Protein AF-A0A3D0QA50-F1 (afdb_monomer_lite)

Structure (mmCIF, N/CA/C/O backbone):
data_AF-A0A3D0QA50-F1
#
_entry.id   AF-A0A3D0QA50-F1
#
loop_
_atom_site.group_PDB
_atom_site.id
_atom_site.type_symbol
_atom_site.label_atom_id
_atom_site.label_alt_id
_atom_site.label_comp_id
_atom_site.label_asym_id
_atom_site.label_entity_id
_atom_site.label_seq_id
_atom_site.pdbx_PDB_ins_code
_atom_site.Cartn_x
_atom_site.Cartn_y
_atom_site.Cartn_z
_atom_site.occupancy
_atom_site.B_iso_or_equiv
_atom_site.auth_seq_id
_atom_site.auth_comp_id
_atom_site.auth_asym_id
_atom_site.auth_atom_id
_atom_site.pdbx_PDB_model_num
ATOM 1 N N . MET A 1 1 ? -7.821 10.595 0.802 1.00 79.69 1 MET A N 1
ATOM 2 C CA . MET A 1 1 ? -7.075 11.426 -0.175 1.00 79.69 1 MET A CA 1
ATOM 3 C C . MET A 1 1 ? -6.017 10.570 -0.848 1.00 79.69 1 MET A C 1
ATOM 5 O O . MET A 1 1 ? -5.489 9.688 -0.180 1.00 79.69 1 MET A O 1
ATOM 9 N N . ALA A 1 2 ? -5.721 10.815 -2.124 1.00 86.81 2 ALA A N 1
ATOM 10 C CA . ALA A 1 2 ? -4.628 10.162 -2.843 1.00 86.81 2 ALA A CA 1
ATOM 11 C C . ALA A 1 2 ? -3.640 11.222 -3.355 1.00 86.81 2 ALA A C 1
ATOM 13 O O . ALA A 1 2 ? -4.064 12.293 -3.789 1.00 86.81 2 ALA A O 1
ATOM 14 N N . ARG A 1 3 ? -2.336 10.950 -3.256 1.00 95.31 3 ARG A N 1
ATOM 15 C CA . ARG A 1 3 ? -1.251 11.799 -3.775 1.00 95.31 3 ARG A CA 1
ATOM 16 C C . ARG A 1 3 ? -0.297 10.928 -4.578 1.00 95.31 3 ARG A C 1
ATOM 18 O O . ARG A 1 3 ? 0.045 9.850 -4.114 1.00 95.31 3 ARG A O 1
ATOM 25 N N . GLN A 1 4 ? 0.171 11.391 -5.729 1.00 95.56 4 GLN A N 1
ATOM 26 C CA . GLN A 1 4 ? 1.092 10.631 -6.574 1.00 95.56 4 GLN A CA 1
ATOM 27 C C . GLN A 1 4 ? 2.420 11.370 -6.732 1.00 95.56 4 GLN A C 1
ATOM 29 O O . GLN A 1 4 ? 2.443 12.584 -6.935 1.00 95.56 4 GLN A O 1
ATOM 34 N N . ARG A 1 5 ? 3.531 10.632 -6.643 1.00 92.62 5 ARG A N 1
ATOM 35 C CA . ARG A 1 5 ? 4.870 11.119 -6.994 1.00 92.62 5 ARG A CA 1
ATOM 36 C C . ARG A 1 5 ? 5.561 10.063 -7.850 1.00 92.62 5 ARG A C 1
ATOM 38 O O . ARG A 1 5 ? 5.960 9.016 -7.345 1.00 92.62 5 ARG A O 1
ATOM 45 N N . GLY A 1 6 ? 5.700 10.345 -9.144 1.00 93.25 6 GLY A N 1
ATOM 46 C CA . GLY A 1 6 ? 6.156 9.348 -10.115 1.00 93.25 6 GLY A CA 1
ATOM 47 C C . GLY A 1 6 ? 5.209 8.145 -10.145 1.00 93.25 6 GLY A C 1
ATOM 48 O O . GLY A 1 6 ? 3.993 8.309 -10.087 1.00 93.25 6 GLY A O 1
ATOM 49 N N . SER A 1 7 ? 5.761 6.935 -10.167 1.00 94.12 7 SER A N 1
ATOM 50 C CA . SER A 1 7 ? 4.985 5.689 -10.188 1.00 94.12 7 SER A CA 1
ATOM 51 C C . SER A 1 7 ? 4.531 5.200 -8.805 1.00 94.12 7 SER A C 1
ATOM 53 O O . SER A 1 7 ? 4.285 4.013 -8.631 1.00 94.12 7 SER A O 1
ATOM 55 N N . HIS A 1 8 ? 4.479 6.063 -7.787 1.00 95.81 8 HIS A N 1
ATOM 56 C CA . HIS A 1 8 ? 4.010 5.687 -6.451 1.00 95.81 8 HIS A CA 1
ATOM 57 C C . HIS A 1 8 ? 2.847 6.577 -6.023 1.00 95.81 8 HIS A C 1
ATOM 59 O O . HIS A 1 8 ? 2.961 7.807 -6.000 1.00 95.81 8 HIS A O 1
ATOM 65 N N . ILE A 1 9 ? 1.744 5.938 -5.641 1.00 96.94 9 ILE A N 1
ATOM 66 C CA . ILE A 1 9 ? 0.520 6.576 -5.168 1.00 96.94 9 ILE A CA 1
ATOM 67 C C . ILE A 1 9 ? 0.410 6.353 -3.661 1.00 96.94 9 ILE A C 1
ATOM 69 O O 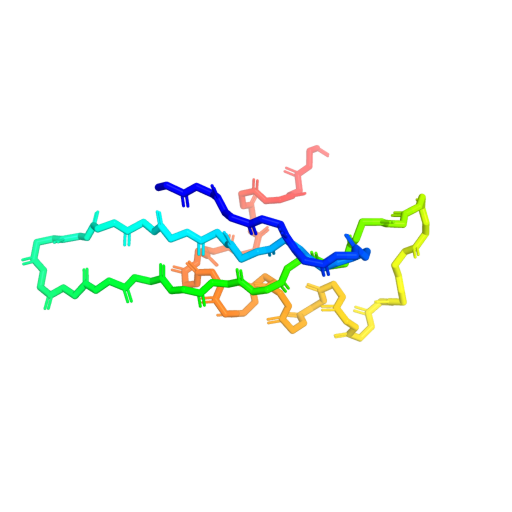. ILE A 1 9 ? 0.323 5.230 -3.176 1.00 96.94 9 ILE A O 1
ATOM 73 N N . VAL A 1 10 ? 0.392 7.438 -2.902 1.00 96.56 10 VAL A N 1
ATOM 74 C CA . VAL A 1 10 ? 0.093 7.448 -1.473 1.00 96.56 10 VAL A CA 1
ATOM 75 C C . VA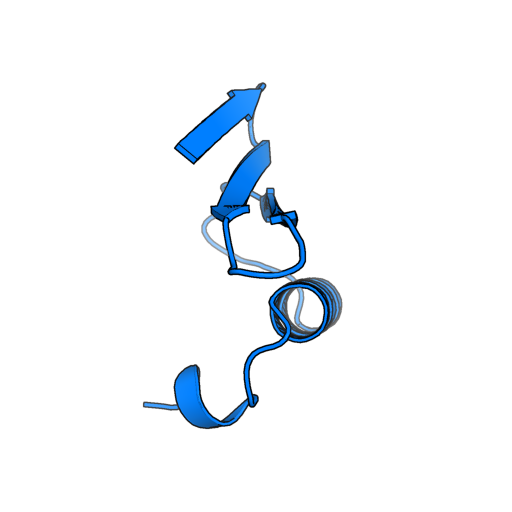L A 1 10 ? -1.415 7.578 -1.302 1.00 96.56 10 VAL A C 1
ATOM 77 O O . VAL A 1 10 ? -2.000 8.604 -1.653 1.00 96.56 10 VAL A O 1
ATOM 80 N N . MET A 1 11 ? -2.046 6.557 -0.737 1.00 96.75 11 MET A N 1
ATOM 81 C CA . MET A 1 11 ? -3.467 6.529 -0.403 1.00 96.75 11 MET A CA 1
ATOM 82 C C . MET A 1 11 ? -3.651 6.688 1.103 1.00 96.75 11 MET A C 1
ATOM 84 O O . MET A 1 11 ? -2.982 6.021 1.889 1.00 96.75 11 MET A O 1
ATOM 88 N N . GLN A 1 12 ? -4.563 7.569 1.516 1.00 96.50 12 GLN A N 1
ATOM 89 C CA . GLN A 1 12 ? -4.849 7.825 2.927 1.00 96.50 12 GLN A CA 1
ATOM 90 C C . GLN A 1 12 ? -6.345 7.769 3.223 1.00 96.50 12 GLN A C 1
ATOM 92 O O . GLN A 1 12 ? -7.138 8.481 2.586 1.00 96.50 12 GLN A O 1
ATOM 97 N N . LYS A 1 13 ? -6.707 6.981 4.238 1.00 95.06 13 LYS A N 1
ATOM 98 C CA . LYS A 1 13 ? -8.061 6.849 4.786 1.00 95.06 13 LYS A CA 1
ATOM 99 C C . LYS A 1 13 ? -8.063 7.311 6.241 1.00 95.06 13 LYS A C 1
ATOM 101 O O . LYS A 1 13 ? -7.355 6.749 7.071 1.00 95.06 13 LYS A O 1
ATOM 106 N N . LYS A 1 14 ? -8.868 8.330 6.547 1.00 95.75 14 LYS A N 1
ATOM 107 C CA . LYS A 1 14 ? -9.132 8.732 7.933 1.00 95.75 14 LYS A CA 1
ATOM 108 C C . LYS A 1 14 ? -10.146 7.767 8.545 1.00 95.75 14 LYS A C 1
ATOM 110 O O . LYS A 1 14 ? -11.142 7.433 7.907 1.00 95.75 14 LYS A O 1
ATOM 115 N N . THR A 1 15 ? -9.865 7.324 9.757 1.00 93.44 15 THR A N 1
ATOM 116 C CA . THR A 1 15 ? -10.771 6.571 10.629 1.00 93.44 15 THR A CA 1
ATOM 117 C C . THR A 1 15 ? -11.082 7.429 11.855 1.00 93.44 15 THR A C 1
ATOM 119 O O . THR A 1 15 ? -10.590 8.555 11.943 1.00 93.44 15 THR A O 1
ATOM 122 N N . HIS A 1 16 ? -11.908 6.930 12.773 1.00 93.44 16 HIS A N 1
ATOM 123 C CA . HIS A 1 16 ? -12.212 7.654 14.008 1.00 93.44 16 HIS A CA 1
ATOM 124 C C . HIS A 1 16 ? -10.943 7.913 14.840 1.00 93.44 16 HIS A C 1
ATOM 126 O O . HIS A 1 16 ? -10.723 9.036 15.282 1.00 93.44 16 HIS A O 1
ATOM 132 N N . ASP A 1 17 ? -10.066 6.908 14.937 1.00 93.94 17 ASP A N 1
ATOM 133 C CA . ASP A 1 17 ? -8.931 6.923 15.869 1.00 93.94 17 ASP A CA 1
ATOM 134 C C . ASP A 1 17 ? -7.582 7.219 15.198 1.00 93.94 17 ASP A C 1
ATOM 136 O O . ASP A 1 17 ? -6.601 7.557 15.858 1.00 93.94 17 ASP A O 1
ATOM 140 N N . SER A 1 18 ? -7.486 7.055 13.875 1.00 94.56 18 SER A N 1
ATOM 141 C CA . SER A 1 18 ? -6.204 7.152 13.169 1.00 94.56 18 SER A CA 1
ATOM 142 C C . SER A 1 18 ? -6.337 7.445 11.673 1.00 94.56 18 SER A C 1
ATOM 144 O O . SER A 1 18 ? -7.429 7.475 11.103 1.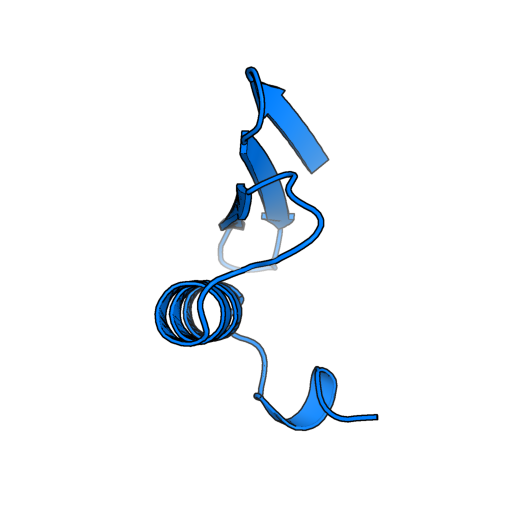00 94.56 18 SER A O 1
ATOM 146 N N . THR A 1 19 ? -5.201 7.640 11.000 1.00 95.62 19 THR A N 1
ATOM 147 C CA . THR A 1 19 ? -5.131 7.697 9.534 1.00 95.62 19 THR A CA 1
ATOM 148 C C . THR A 1 19 ? -4.342 6.507 9.006 1.00 95.62 19 THR A C 1
ATOM 150 O O . THR A 1 19 ? -3.146 6.386 9.262 1.00 95.62 19 THR A O 1
ATOM 153 N N . ILE A 1 20 ? -4.994 5.664 8.209 1.00 96.50 20 ILE A N 1
ATOM 154 C CA . ILE A 1 20 ? -4.349 4.561 7.495 1.00 96.50 20 ILE A CA 1
ATOM 155 C C . ILE A 1 20 ? -3.696 5.144 6.243 1.00 96.50 20 ILE A C 1
ATOM 157 O O . ILE A 1 20 ? -4.369 5.804 5.448 1.00 96.50 20 ILE A O 1
ATOM 161 N N . THR A 1 21 ? -2.394 4.914 6.072 1.00 95.94 21 THR A N 1
ATOM 162 C CA . THR A 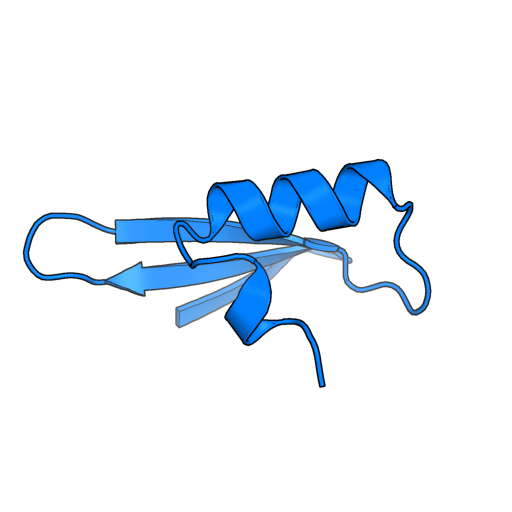1 21 ? -1.622 5.345 4.897 1.00 95.94 21 THR A CA 1
ATOM 163 C C . THR A 1 21 ? -1.024 4.125 4.209 1.00 95.94 21 THR A C 1
ATOM 165 O O . THR A 1 21 ? -0.346 3.332 4.855 1.00 95.94 21 THR A O 1
ATOM 168 N N . VAL A 1 22 ? -1.259 3.987 2.906 1.00 97.19 22 VAL A N 1
ATOM 169 C CA . VAL A 1 22 ? -0.773 2.873 2.082 1.00 97.19 22 VAL A CA 1
ATOM 170 C C . VAL A 1 22 ? -0.088 3.433 0.841 1.00 97.19 22 VAL A C 1
ATOM 172 O O . VAL A 1 22 ? -0.606 4.353 0.212 1.00 97.19 22 VAL A O 1
ATOM 175 N N . ILE A 1 23 ? 1.072 2.885 0.482 1.00 96.00 23 ILE A N 1
ATOM 176 C CA . ILE A 1 23 ? 1.787 3.242 -0.749 1.00 96.00 23 ILE A CA 1
ATOM 177 C C . ILE A 1 23 ? 1.545 2.146 -1.784 1.00 96.00 23 ILE A C 1
ATOM 179 O O . ILE A 1 23 ? 1.874 0.984 -1.551 1.00 96.00 23 ILE A O 1
ATOM 183 N N . VAL A 1 24 ? 0.987 2.529 -2.928 1.00 95.94 24 VAL A N 1
ATOM 184 C CA . VAL A 1 24 ? 0.639 1.638 -4.034 1.00 95.94 24 VAL A CA 1
ATOM 185 C C . VAL A 1 24 ? 1.504 1.994 -5.248 1.00 95.94 24 VAL A C 1
ATOM 187 O O . VAL A 1 24 ? 1.441 3.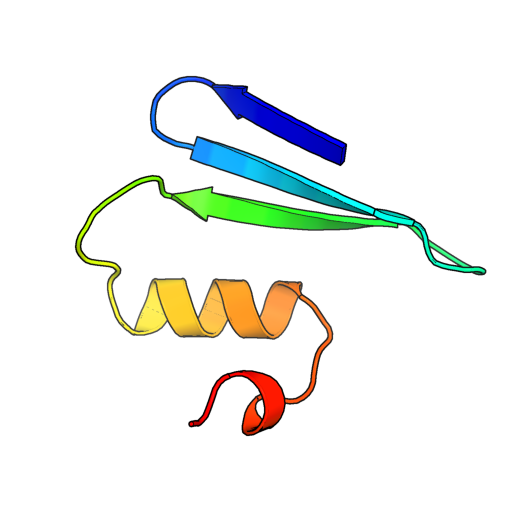133 -5.713 1.00 95.94 24 VAL A O 1
ATOM 190 N N . PRO A 1 25 ? 2.337 1.068 -5.754 1.00 96.00 25 PRO A N 1
ATOM 191 C CA . PRO A 1 25 ? 3.015 1.242 -7.032 1.00 96.00 25 PRO A CA 1
ATOM 192 C C . PRO A 1 25 ? 2.005 1.310 -8.183 1.00 96.00 25 PRO A C 1
ATOM 194 O O . PRO A 1 25 ? 1.074 0.512 -8.240 1.00 96.00 25 PRO A O 1
ATOM 197 N N . ASP A 1 26 ? 2.216 2.240 -9.102 1.00 95.56 26 ASP A N 1
ATOM 198 C CA . ASP A 1 26 ? 1.414 2.453 -10.305 1.00 95.56 26 ASP A CA 1
ATOM 199 C C . ASP A 1 26 ? 2.029 1.679 -11.479 1.00 95.56 26 ASP A C 1
ATOM 201 O O . ASP A 1 26 ? 2.758 2.217 -12.318 1.00 95.56 26 ASP A O 1
ATOM 205 N N . HIS A 1 27 ? 1.836 0.360 -11.450 1.00 92.88 27 HIS A N 1
ATOM 206 C CA . HIS A 1 27 ? 2.361 -0.587 -12.430 1.00 92.88 27 HIS A CA 1
ATOM 207 C C . HIS A 1 27 ? 1.299 -1.641 -12.758 1.00 92.88 27 HIS A C 1
ATOM 209 O O . HIS A 1 27 ? 0.554 -2.062 -11.876 1.00 92.88 27 HIS A O 1
ATOM 215 N N . ASN A 1 28 ? 1.283 -2.124 -14.005 1.00 93.06 28 ASN A N 1
ATOM 216 C CA . ASN A 1 28 ? 0.340 -3.160 -14.450 1.00 93.06 28 ASN A CA 1
ATOM 217 C C . ASN A 1 28 ? 0.523 -4.497 -13.717 1.00 93.06 28 ASN A C 1
ATOM 219 O O . ASN A 1 28 ? -0.438 -5.237 -13.531 1.00 93.06 28 ASN A O 1
ATOM 223 N N . GLU A 1 29 ? 1.753 -4.813 -13.306 1.00 95.00 29 GLU A N 1
ATOM 224 C CA . GLU A 1 29 ? 2.071 -6.036 -12.578 1.00 95.00 29 GLU A CA 1
ATOM 225 C C . GLU A 1 29 ? 2.739 -5.705 -11.244 1.00 95.00 29 GLU A C 1
ATOM 227 O O . GLU A 1 29 ? 3.694 -4.927 -11.167 1.00 95.00 29 GLU A O 1
ATOM 232 N N . ILE A 1 30 ? 2.249 -6.338 -10.178 1.00 94.25 30 ILE A N 1
ATOM 233 C CA . ILE A 1 30 ? 2.793 -6.201 -8.831 1.00 94.25 30 ILE A CA 1
ATOM 234 C C . ILE A 1 30 ? 3.266 -7.565 -8.340 1.00 94.25 30 ILE A C 1
ATOM 236 O O . ILE A 1 30 ? 2.520 -8.544 -8.324 1.00 94.25 30 ILE A O 1
ATOM 240 N N . LYS A 1 31 ? 4.516 -7.623 -7.866 1.00 95.38 31 LYS A N 1
ATOM 241 C CA . LYS A 1 31 ? 5.072 -8.829 -7.240 1.00 95.38 31 LYS A CA 1
ATOM 242 C C . LYS A 1 31 ? 4.169 -9.287 -6.094 1.00 95.38 31 LYS A C 1
ATOM 244 O O . LYS A 1 31 ? 3.786 -8.483 -5.244 1.00 95.38 31 LYS A O 1
ATOM 249 N N . ARG A 1 32 ? 3.922 -10.597 -5.986 1.00 95.56 32 ARG A N 1
ATOM 250 C CA . ARG A 1 32 ? 3.052 -11.182 -4.943 1.00 95.56 32 ARG A CA 1
ATOM 251 C C . ARG A 1 32 ? 3.403 -10.720 -3.522 1.00 95.56 32 ARG A C 1
ATOM 253 O O . ARG A 1 32 ? 2.508 -10.437 -2.733 1.00 95.56 32 ARG A O 1
ATOM 260 N N . GLY A 1 33 ? 4.695 -10.620 -3.194 1.00 96.75 33 GLY A N 1
ATOM 261 C CA . GLY A 1 33 ? 5.151 -10.126 -1.887 1.00 96.75 33 GLY A CA 1
ATOM 262 C C . GLY A 1 33 ? 4.779 -8.661 -1.632 1.00 96.75 33 GLY A C 1
ATOM 263 O O . GLY A 1 33 ? 4.344 -8.315 -0.536 1.00 96.75 33 GLY A O 1
ATOM 264 N N . THR A 1 34 ? 4.872 -7.818 -2.663 1.00 95.69 34 THR A N 1
ATOM 265 C CA . THR A 1 34 ? 4.459 -6.411 -2.609 1.00 95.69 34 THR A CA 1
ATOM 266 C C . THR A 1 34 ? 2.949 -6.296 -2.426 1.00 95.69 34 THR A C 1
ATOM 268 O O . THR A 1 34 ? 2.512 -5.586 -1.524 1.00 95.69 34 THR A O 1
ATOM 271 N N . LEU A 1 35 ? 2.157 -7.057 -3.190 1.00 95.31 35 LEU A N 1
ATOM 272 C CA . LEU A 1 35 ? 0.699 -7.089 -3.041 1.00 95.31 35 LEU A CA 1
ATOM 273 C C . LEU A 1 35 ? 0.285 -7.505 -1.621 1.00 95.31 35 LEU A C 1
ATOM 275 O O . LEU A 1 35 ? -0.497 -6.809 -0.977 1.00 95.31 35 LEU A O 1
ATOM 279 N N . LYS A 1 36 ? 0.873 -8.584 -1.085 1.00 95.56 36 LYS A N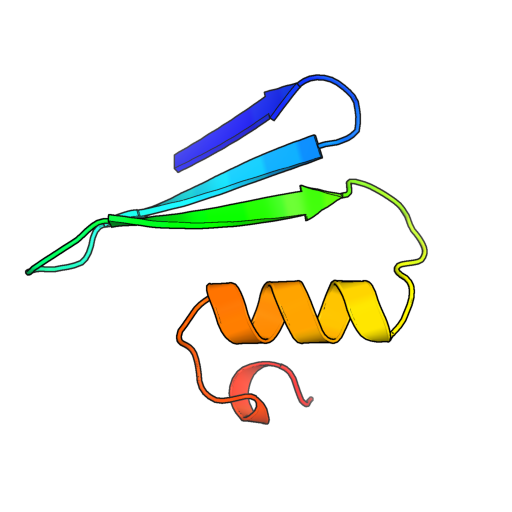 1
ATOM 280 C CA . LYS A 1 36 ? 0.631 -9.020 0.302 1.00 95.56 36 LYS A CA 1
ATOM 281 C C . LYS A 1 36 ? 0.975 -7.931 1.322 1.00 95.56 36 LYS A C 1
ATOM 283 O O . LYS A 1 36 ? 0.243 -7.747 2.292 1.00 95.56 36 LYS A O 1
ATOM 288 N N . SER A 1 37 ? 2.071 -7.199 1.111 1.00 96.31 37 SER A N 1
ATOM 289 C CA . SER A 1 37 ? 2.459 -6.089 1.989 1.00 96.31 37 SER A CA 1
ATOM 290 C C . SER A 1 37 ? 1.446 -4.940 1.947 1.00 96.31 37 SER A C 1
ATOM 292 O O . SER A 1 37 ? 1.088 -4.420 3.002 1.00 96.31 37 SER A O 1
ATOM 294 N N . ILE A 1 38 ? 0.947 -4.584 0.759 1.00 96.44 38 ILE A N 1
ATOM 295 C CA . ILE A 1 38 ? -0.081 -3.547 0.564 1.00 96.44 38 ILE A CA 1
ATOM 296 C C . ILE A 1 38 ? -1.385 -3.940 1.268 1.00 96.44 38 ILE A C 1
ATOM 298 O O . ILE A 1 38 ? -1.914 -3.151 2.051 1.00 96.44 38 ILE A O 1
ATOM 302 N N . ILE A 1 39 ? -1.862 -5.175 1.065 1.00 95.81 39 ILE A N 1
ATOM 303 C CA . ILE A 1 39 ? -3.070 -5.700 1.726 1.00 95.81 39 ILE A CA 1
ATOM 304 C C . ILE A 1 39 ? -2.915 -5.620 3.248 1.00 95.81 39 ILE A C 1
ATOM 306 O O . ILE A 1 39 ? -3.772 -5.060 3.926 1.00 95.81 39 ILE A O 1
ATOM 310 N N . ARG A 1 40 ? -1.781 -6.075 3.793 1.00 95.62 40 ARG A N 1
ATOM 311 C CA . ARG A 1 40 ? -1.504 -5.996 5.236 1.00 95.62 40 ARG A CA 1
ATOM 312 C C . ARG A 1 40 ? -1.502 -4.553 5.759 1.00 95.62 40 ARG A C 1
ATOM 314 O O . ARG A 1 40 ? -2.044 -4.296 6.829 1.00 95.62 40 ARG A O 1
ATOM 321 N N . GLN A 1 41 ? -0.902 -3.615 5.024 1.00 95.88 41 GLN A N 1
ATOM 322 C CA . GLN A 1 41 ? -0.859 -2.195 5.406 1.00 95.88 41 GLN A CA 1
ATOM 323 C C . GLN A 1 41 ? -2.238 -1.525 5.369 1.00 95.88 41 GLN A C 1
ATOM 325 O O . GLN A 1 41 ? -2.463 -0.569 6.108 1.00 95.88 41 GLN A O 1
ATOM 330 N N . SER A 1 42 ? -3.163 -2.029 4.548 1.00 95.62 42 SER A N 1
ATOM 331 C CA . SER A 1 42 ? -4.524 -1.488 4.450 1.00 95.62 42 SER A CA 1
ATOM 332 C C . SER A 1 42 ? -5.375 -1.701 5.707 1.00 95.62 42 SER A C 1
ATOM 334 O O . SER A 1 42 ? -6.391 -1.027 5.857 1.00 95.62 42 SER A O 1
ATOM 336 N N . GLN A 1 43 ? -4.959 -2.609 6.604 1.00 95.12 43 GLN A N 1
ATOM 337 C CA . GLN A 1 43 ? -5.709 -3.027 7.798 1.00 95.12 43 GLN A CA 1
ATOM 338 C C . GLN A 1 43 ? -7.112 -3.579 7.485 1.00 95.12 43 GLN A C 1
ATOM 340 O O . GLN A 1 43 ? -8.009 -3.532 8.323 1.00 95.12 43 GLN A O 1
ATOM 345 N N . LEU A 1 44 ? -7.307 -4.109 6.276 1.00 94.12 44 LEU A N 1
ATOM 346 C CA . LEU A 1 44 ? -8.534 -4.784 5.870 1.00 94.12 44 LEU A CA 1
ATOM 347 C C . LEU A 1 44 ? -8.337 -6.308 5.862 1.00 94.12 44 LEU A C 1
ATOM 349 O O . LEU A 1 44 ? -7.219 -6.780 5.628 1.00 94.12 44 LEU A O 1
ATOM 353 N N . PRO A 1 45 ? -9.405 -7.094 6.089 1.00 94.88 45 PRO A N 1
ATOM 354 C CA . PRO A 1 45 ? -9.354 -8.542 5.923 1.00 94.88 45 PRO A CA 1
ATOM 355 C C . PRO A 1 45 ? -8.963 -8.918 4.484 1.00 94.88 45 PRO A C 1
ATOM 357 O O . PRO A 1 45 ? -9.492 -8.311 3.557 1.00 94.88 45 PRO A O 1
ATOM 360 N N . PRO A 1 46 ? -8.104 -9.930 4.255 1.00 92.06 46 PRO A N 1
ATOM 361 C CA . PRO A 1 46 ? -7.739 -10.364 2.901 1.00 92.06 46 PRO A CA 1
ATOM 362 C C . PRO A 1 46 ? -8.937 -10.722 2.013 1.00 92.06 46 PRO A C 1
ATOM 364 O O . PRO A 1 46 ? -8.900 -10.467 0.815 1.00 92.06 46 PRO A O 1
ATOM 367 N N . SER A 1 47 ? -10.021 -11.223 2.611 1.00 94.44 47 SER A N 1
ATOM 368 C CA . SER A 1 47 ? -11.244 -11.619 1.909 1.00 94.44 47 SER A CA 1
ATOM 369 C C . SER A 1 47 ? -11.922 -10.487 1.136 1.00 94.44 47 SER A C 1
ATOM 371 O O . SER A 1 47 ? -12.664 -10.763 0.207 1.00 94.44 47 SER A O 1
ATOM 373 N N . VAL A 1 48 ? -11.673 -9.213 1.468 1.00 95.38 48 VAL A N 1
ATOM 374 C CA . VAL A 1 48 ? -12.253 -8.090 0.703 1.00 95.38 48 VAL A CA 1
ATOM 375 C C . VAL A 1 48 ? -11.552 -7.856 -0.641 1.00 95.38 48 VAL A C 1
ATOM 377 O O . VAL A 1 48 ? -12.010 -7.035 -1.431 1.00 95.38 48 VAL A O 1
ATOM 380 N N . PHE A 1 49 ? -10.419 -8.527 -0.874 1.00 91.50 49 PHE A N 1
ATOM 381 C CA . PHE A 1 49 ? -9.627 -8.445 -2.105 1.00 91.50 49 PHE A CA 1
ATOM 382 C C . PHE A 1 49 ? -9.794 -9.678 -3.001 1.00 91.50 49 PHE A C 1
ATOM 384 O O . PHE A 1 49 ? -9.258 -9.703 -4.108 1.00 91.50 49 PHE A O 1
ATOM 391 N N . GLU A 1 50 ? -10.492 -10.701 -2.516 1.00 88.75 50 GLU A N 1
ATOM 392 C CA . GLU A 1 50 ? -10.823 -11.912 -3.259 1.00 88.75 50 GLU A CA 1
ATOM 393 C C . GLU A 1 50 ? -12.193 -11.689 -3.921 1.00 88.75 50 GLU A C 1
ATOM 395 O O . GLU A 1 50 ? -13.127 -11.230 -3.262 1.00 88.75 50 GLU A O 1
ATOM 400 N N . VAL A 1 51 ? -12.285 -11.938 -5.232 1.00 76.81 51 VAL A N 1
ATOM 401 C CA . VAL A 1 51 ? -13.520 -11.824 -6.035 1.00 76.81 51 VAL A CA 1
ATOM 402 C C . VAL A 1 51 ? -13.975 -13.213 -6.442 1.00 76.81 51 VAL A C 1
ATOM 404 O O . VAL A 1 51 ? -13.090 -14.003 -6.845 1.00 76.81 51 VAL A O 1
#

Radius of gyration: 11.68 Å; chains: 1; bounding box: 20×24×30 Å

Sequence (51 aa):
MARQRGSHIVMQKKTHDSTITVIVPDHNEIKRGTLKSIIRQSQLPPSVFEV

Secondary structure (DSSP, 8-state):
-EEEETTEEEEEEE-SS-EEEEEEE--S---HHHHHHHHHHTTS-GGGG--

Foldseek 3Di:
DWDDDPQKIWDWDDDPVDIQIAIDGNDPDDDPVNVVVRCVSNVDDCVVVPD

pLDDT: mean 94.18, std 3.75, range [76.81, 97.19]